Protein AF-A0A7S2YC57-F1 (afdb_monomer_lite)

Secondary structure (DSSP, 8-state):
-------------S---SSSB-GGGPBPPSEEEEETTEEEEEEEEEESSHHHHHHHHHHHHHH-TT-SB--EEEE-SSSSS--EEEE-TTSPTTSSHHHHHHHHHHHHHHH--SSEEEEEEEEEE-SS---GGGS-HHHHHHHHHHHHHHHHHH--------------GGGSS-S-----

Organism: NCBI:txid265537

pLDDT: mean 73.36, std 21.86, range [27.59, 97.06]

Structure (mmCIF, N/CA/C/O backbone):
data_AF-A0A7S2YC57-F1
#
_entry.id   AF-A0A7S2YC57-F1
#
loop_
_atom_site.group_PDB
_atom_site.id
_atom_site.type_symbol
_atom_site.label_atom_id
_atom_site.label_alt_id
_atom_site.label_comp_id
_atom_site.label_asym_id
_atom_site.label_entity_id
_atom_site.label_seq_id
_atom_site.pdbx_PDB_ins_code
_atom_site.Cartn_x
_atom_site.Cartn_y
_atom_site.Cartn_z
_atom_site.occupancy
_atom_site.B_iso_or_equiv
_atom_site.auth_seq_id
_atom_site.auth_comp_id
_atom_site.auth_asym_id
_atom_site.auth_atom_id
_atom_site.pdbx_PDB_model_num
ATOM 1 N N . THR A 1 1 ? 13.624 12.161 -38.358 1.00 35.66 1 THR A N 1
ATOM 2 C CA . THR A 1 1 ? 13.701 10.959 -37.500 1.00 35.66 1 THR A CA 1
ATOM 3 C C . THR A 1 1 ? 12.973 11.263 -36.202 1.00 35.66 1 THR A C 1
ATOM 5 O O . THR A 1 1 ? 13.400 12.107 -35.429 1.00 35.66 1 THR A O 1
ATOM 8 N N . ASN A 1 2 ? 11.775 10.702 -36.045 1.00 27.59 2 ASN A N 1
ATOM 9 C CA . ASN A 1 2 ? 10.800 11.107 -35.031 1.00 27.59 2 ASN A CA 1
ATOM 10 C C . ASN A 1 2 ? 11.158 10.481 -33.667 1.00 27.59 2 ASN A C 1
ATOM 12 O O . ASN A 1 2 ? 10.858 9.311 -33.430 1.00 27.59 2 ASN A O 1
ATOM 16 N N . ARG A 1 3 ? 11.861 11.220 -32.795 1.00 31.00 3 ARG A N 1
ATOM 17 C CA . ARG A 1 3 ? 12.130 10.788 -31.414 1.00 31.00 3 ARG A CA 1
ATOM 18 C C . ARG A 1 3 ? 10.854 10.992 -30.597 1.00 31.00 3 ARG A C 1
ATOM 20 O O . ARG A 1 3 ? 10.543 12.113 -30.209 1.00 31.00 3 ARG A O 1
ATOM 27 N N . LYS A 1 4 ? 10.110 9.908 -30.357 1.00 30.42 4 LYS A N 1
ATOM 28 C CA . LYS A 1 4 ? 9.020 9.882 -29.375 1.00 30.42 4 LYS A CA 1
ATOM 29 C C . LYS A 1 4 ? 9.621 10.207 -28.005 1.00 30.42 4 LYS A C 1
ATOM 31 O O . LYS A 1 4 ? 10.359 9.396 -27.458 1.00 30.42 4 LYS A O 1
ATOM 36 N N . SER A 1 5 ? 9.353 11.400 -27.484 1.00 32.25 5 SER A N 1
ATOM 37 C CA . SER A 1 5 ? 9.665 11.747 -26.102 1.00 32.25 5 SER A CA 1
ATOM 38 C C . SER A 1 5 ? 8.745 10.939 -25.190 1.00 32.25 5 SER A C 1
ATOM 40 O O . SER A 1 5 ? 7.522 11.090 -25.218 1.00 32.25 5 SER A O 1
ATOM 42 N N . SER A 1 6 ? 9.340 10.037 -24.418 1.00 36.88 6 SER A N 1
ATOM 43 C CA . SER A 1 6 ? 8.698 9.252 -23.367 1.00 36.88 6 SER A CA 1
ATOM 44 C C . SER A 1 6 ? 8.319 10.165 -22.201 1.00 36.88 6 SER A C 1
ATOM 46 O O . SER A 1 6 ? 8.941 10.128 -21.150 1.00 36.88 6 SER A O 1
ATOM 48 N N . HIS A 1 7 ? 7.321 11.023 -22.409 1.00 38.06 7 HIS A N 1
ATOM 49 C CA . HIS A 1 7 ? 6.753 11.836 -21.345 1.00 38.06 7 HIS A CA 1
ATOM 50 C C . HIS A 1 7 ? 6.189 10.902 -20.272 1.00 38.06 7 HIS A C 1
ATOM 52 O O . HIS A 1 7 ? 5.282 10.115 -20.558 1.00 38.06 7 HIS A O 1
ATOM 58 N N . CYS A 1 8 ? 6.697 11.018 -19.044 1.00 39.66 8 CYS A N 1
ATOM 59 C CA . CYS A 1 8 ? 6.081 10.463 -17.844 1.00 39.66 8 CYS A CA 1
ATOM 60 C C . CYS A 1 8 ? 4.649 11.015 -17.723 1.00 39.66 8 CYS A C 1
ATOM 62 O O . CYS A 1 8 ? 4.423 12.093 -17.173 1.00 39.66 8 CYS A O 1
ATOM 64 N N . ARG A 1 9 ? 3.669 10.313 -18.298 1.00 38.19 9 ARG A N 1
ATOM 65 C CA . ARG A 1 9 ? 2.255 10.674 -18.202 1.00 38.19 9 ARG A CA 1
ATOM 66 C C . ARG A 1 9 ? 1.764 10.274 -16.821 1.00 38.19 9 ARG A C 1
ATOM 68 O O . ARG A 1 9 ? 1.249 9.177 -16.639 1.00 38.19 9 ARG A O 1
ATOM 75 N N . SER A 1 10 ? 1.881 11.183 -15.862 1.00 40.97 10 SER A N 1
ATOM 76 C CA . SER A 1 10 ? 1.075 11.101 -14.652 1.00 40.97 10 SER A CA 1
ATOM 77 C C . SER A 1 10 ? -0.390 11.305 -15.052 1.00 40.97 10 SER A C 1
ATOM 79 O O . SER A 1 10 ? -0.896 12.417 -15.193 1.00 40.97 10 SER A O 1
ATOM 81 N N . ARG A 1 11 ? -1.084 10.206 -15.355 1.00 39.12 11 ARG A N 1
ATOM 82 C CA . ARG A 1 11 ? -2.534 10.234 -15.537 1.00 39.12 11 ARG A CA 1
ATOM 83 C C . ARG A 1 11 ? -3.176 10.314 -14.162 1.00 39.12 11 ARG A C 1
ATOM 85 O O . ARG A 1 11 ? -3.520 9.303 -13.564 1.00 39.12 11 ARG A O 1
ATOM 92 N N . TYR A 1 12 ? -3.334 11.534 -13.665 1.00 44.25 12 TYR A N 1
ATOM 93 C CA . TYR A 1 12 ? -4.204 11.798 -12.530 1.00 44.25 12 TYR A CA 1
ATOM 94 C C . TYR A 1 12 ? -5.650 11.762 -13.031 1.00 44.25 12 TYR A C 1
ATOM 96 O O . TYR A 1 12 ? -6.116 12.712 -13.656 1.00 44.25 12 TYR A O 1
ATOM 104 N N . SER A 1 13 ? -6.370 10.659 -12.798 1.00 44.16 13 SER A N 1
ATOM 105 C CA . SER A 1 13 ? -7.832 10.724 -12.881 1.00 44.16 13 SER A CA 1
ATOM 106 C C . SER A 1 13 ? -8.335 11.581 -11.715 1.00 44.16 13 SER A C 1
ATOM 108 O O . SER A 1 13 ? -7.935 11.402 -10.559 1.00 44.16 13 SER A O 1
ATOM 110 N N . THR A 1 14 ? -9.183 12.558 -12.016 1.00 50.66 14 THR A N 1
ATOM 111 C CA . THR A 1 14 ? -9.876 13.369 -11.006 1.00 50.66 14 THR A CA 1
ATOM 112 C C . THR A 1 14 ? -11.043 12.609 -10.380 1.00 50.66 14 THR A C 1
ATOM 114 O O . THR A 1 14 ? -11.549 13.014 -9.340 1.00 50.66 14 THR A O 1
ATOM 117 N N . GLU A 1 15 ? -11.443 11.487 -10.980 1.00 58.03 15 GLU A N 1
ATOM 118 C CA . GLU A 1 15 ? -12.571 10.663 -10.563 1.00 58.03 15 GLU A CA 1
ATOM 119 C C . GLU A 1 15 ? -12.049 9.348 -9.985 1.00 58.03 15 GLU A C 1
ATOM 121 O O . GLU A 1 15 ? -11.817 8.377 -10.705 1.00 58.03 15 GLU A O 1
ATOM 126 N N . PHE A 1 16 ? -11.821 9.335 -8.674 1.00 62.22 16 PHE A N 1
ATOM 127 C CA . PHE A 1 16 ? -11.552 8.113 -7.922 1.00 62.22 16 PHE A CA 1
ATOM 128 C C . PHE A 1 16 ? -12.571 7.959 -6.800 1.00 62.22 16 PHE A C 1
ATOM 130 O O . PHE A 1 16 ? -13.074 8.964 -6.284 1.00 62.22 16 PHE A O 1
ATOM 137 N N . PRO A 1 17 ? -12.896 6.716 -6.421 1.00 63.62 17 PRO A N 1
ATOM 138 C CA . PRO A 1 17 ? -13.862 6.477 -5.370 1.00 63.62 17 PRO A CA 1
ATOM 139 C C . PRO A 1 17 ? -13.303 6.931 -4.016 1.00 63.62 17 PRO A C 1
ATOM 141 O O . PRO A 1 17 ? -12.102 6.875 -3.762 1.00 63.62 17 PRO A O 1
ATOM 144 N N . THR A 1 18 ? -14.192 7.354 -3.118 1.00 64.62 18 THR A N 1
ATOM 145 C CA . THR A 1 18 ? -13.834 7.696 -1.730 1.00 64.62 18 THR A CA 1
ATOM 146 C C . THR A 1 18 ? -13.774 6.465 -0.817 1.00 64.62 18 THR A C 1
ATOM 148 O O . THR A 1 18 ? -13.377 6.562 0.340 1.00 64.62 18 THR A O 1
ATOM 151 N N . SER A 1 19 ? -14.150 5.289 -1.332 1.00 71.31 19 SER A N 1
ATOM 152 C CA . SER A 1 19 ? -14.053 4.001 -0.642 1.00 71.31 19 SER A CA 1
ATOM 153 C C . SER A 1 19 ? -13.596 2.911 -1.610 1.00 71.31 19 SER A C 1
ATOM 155 O O . SER A 1 19 ? -13.915 2.965 -2.794 1.00 71.31 19 SER A O 1
ATOM 157 N N . ASN A 1 20 ? -12.927 1.871 -1.109 1.00 76.94 20 ASN A N 1
ATOM 158 C CA . ASN A 1 20 ? -12.444 0.765 -1.951 1.00 76.94 20 ASN A CA 1
ATOM 159 C C . ASN A 1 20 ? -13.564 -0.172 -2.443 1.00 76.94 20 ASN A C 1
ATOM 161 O O . ASN A 1 20 ? -13.268 -1.236 -2.982 1.00 76.94 20 ASN A O 1
ATOM 165 N N . ILE A 1 21 ? -14.841 0.147 -2.210 1.00 72.69 21 ILE A N 1
ATOM 166 C CA . ILE A 1 21 ? -15.966 -0.725 -2.564 1.00 72.69 21 ILE A CA 1
ATOM 167 C C . ILE A 1 21 ? -16.415 -0.400 -3.991 1.00 72.69 21 ILE A C 1
ATOM 169 O O . ILE A 1 21 ? -17.114 0.584 -4.231 1.00 72.69 21 ILE A O 1
ATOM 173 N N . GLY A 1 22 ? -16.015 -1.244 -4.942 1.00 64.38 22 GLY A N 1
ATOM 174 C CA . GLY A 1 22 ? -16.446 -1.175 -6.334 1.00 64.38 22 GLY A CA 1
ATOM 175 C C . GLY A 1 22 ? -17.777 -1.870 -6.610 1.00 64.38 22 GLY A C 1
ATOM 176 O O . GLY A 1 22 ? -18.353 -2.574 -5.774 1.00 64.38 22 GLY A O 1
ATOM 177 N N . LYS A 1 23 ? -18.263 -1.717 -7.847 1.00 58.16 23 LYS A N 1
ATOM 178 C CA . LYS A 1 23 ? -19.426 -2.467 -8.346 1.00 58.16 23 LYS A CA 1
ATOM 179 C C . LYS A 1 23 ? -19.078 -3.963 -8.430 1.00 58.16 23 LYS A C 1
ATOM 181 O O . LYS A 1 23 ? -17.955 -4.329 -8.761 1.00 58.16 23 LYS A O 1
ATOM 186 N N . ALA A 1 24 ? -20.050 -4.832 -8.140 1.00 65.12 24 ALA A N 1
ATOM 187 C CA . ALA A 1 24 ? -19.906 -6.296 -8.195 1.00 65.12 24 ALA A CA 1
ATOM 188 C C . ALA A 1 24 ? -18.848 -6.912 -7.243 1.00 65.12 24 ALA A C 1
ATOM 190 O O . ALA A 1 24 ? -18.340 -7.998 -7.508 1.00 65.12 24 ALA A O 1
ATOM 191 N N . GLY A 1 25 ? -18.526 -6.249 -6.124 1.00 67.75 25 GLY A N 1
ATOM 192 C CA . GLY A 1 25 ? -17.641 -6.801 -5.084 1.00 67.75 25 GLY A CA 1
ATOM 193 C C . GLY A 1 25 ? -16.143 -6.731 -5.402 1.00 67.75 25 GLY A C 1
ATOM 194 O O . GLY A 1 25 ? -15.329 -7.253 -4.638 1.00 67.75 25 GLY A O 1
ATOM 195 N N . LYS A 1 26 ? -15.768 -6.075 -6.505 1.00 78.31 26 LYS A N 1
ATOM 196 C CA . LYS A 1 26 ? -14.373 -5.792 -6.846 1.00 78.31 26 LYS A CA 1
ATOM 197 C C . LYS A 1 26 ? -13.857 -4.610 -6.023 1.00 78.31 26 LYS A C 1
ATOM 199 O O . LYS A 1 26 ? -14.616 -3.679 -5.756 1.00 78.31 26 LYS A O 1
ATOM 204 N N . MET A 1 27 ? -12.595 -4.657 -5.597 1.00 86.75 27 MET A N 1
ATOM 205 C CA . MET A 1 27 ? -11.973 -3.519 -4.924 1.00 86.75 27 MET A CA 1
ATOM 206 C C . MET A 1 27 ? -11.471 -2.530 -5.969 1.00 86.75 27 MET A C 1
ATOM 208 O O . MET A 1 27 ? -10.768 -2.917 -6.900 1.00 86.75 27 MET A O 1
ATOM 212 N N . GLU A 1 28 ? -11.831 -1.262 -5.807 1.00 88.19 28 GLU A N 1
ATOM 213 C CA . GLU A 1 28 ? -11.356 -0.181 -6.673 1.00 88.19 28 GLU A CA 1
ATOM 214 C C . GLU A 1 28 ? -10.258 0.608 -5.953 1.00 88.19 28 GLU A C 1
ATOM 216 O O . GLU A 1 28 ? -10.353 0.806 -4.735 1.00 88.19 28 GLU A O 1
ATOM 221 N N . PRO A 1 29 ? -9.200 1.029 -6.663 1.00 89.56 29 PRO A N 1
ATOM 222 C CA . PRO A 1 29 ? -8.120 1.787 -6.054 1.00 89.56 29 PRO A CA 1
ATOM 223 C C . PRO A 1 29 ? -8.567 3.205 -5.701 1.00 89.56 29 PRO A C 1
ATOM 225 O O . PRO A 1 29 ? -9.331 3.836 -6.430 1.00 89.56 29 PRO A O 1
ATOM 228 N N . LEU A 1 30 ? -8.028 3.742 -4.605 1.00 86.00 30 LEU A N 1
ATOM 229 C CA . LEU A 1 30 ? -8.220 5.149 -4.243 1.00 86.00 30 LEU A CA 1
ATOM 230 C C . LEU A 1 30 ? -7.385 6.064 -5.119 1.00 86.00 30 LEU A C 1
ATOM 232 O O . LEU A 1 30 ? -7.724 7.232 -5.263 1.00 86.00 30 LEU A O 1
ATOM 236 N N . ALA A 1 31 ? -6.276 5.576 -5.666 1.00 86.56 31 ALA A N 1
ATOM 237 C CA . ALA A 1 31 ? -5.412 6.336 -6.552 1.00 86.56 31 ALA A CA 1
ATOM 238 C C . ALA A 1 31 ? -4.670 5.412 -7.518 1.00 86.56 31 ALA A C 1
ATOM 240 O O . ALA A 1 31 ? -4.435 4.239 -7.225 1.00 86.56 31 ALA A O 1
ATOM 241 N N . GLU A 1 32 ? -4.238 5.974 -8.644 1.00 88.62 32 GLU A N 1
ATOM 242 C CA . GLU A 1 32 ? -3.340 5.315 -9.589 1.00 88.62 32 GLU A CA 1
ATOM 243 C C . GLU A 1 32 ? -2.193 6.248 -9.964 1.00 88.62 32 GLU A C 1
ATOM 245 O O . GLU A 1 32 ? -2.357 7.468 -10.017 1.00 88.62 32 GLU A O 1
ATOM 250 N N . LEU A 1 33 ? -1.032 5.658 -10.231 1.00 83.06 33 LEU A N 1
ATOM 251 C CA . LEU A 1 33 ? 0.157 6.352 -10.701 1.00 83.06 33 LEU A CA 1
ATOM 252 C C . LEU A 1 33 ? 0.825 5.509 -11.792 1.00 83.06 33 LEU A C 1
ATOM 254 O O . LEU A 1 33 ? 1.105 4.330 -11.591 1.00 83.06 33 LEU A O 1
ATOM 258 N N . GLU A 1 34 ? 1.094 6.122 -12.941 1.00 83.19 34 GLU A N 1
ATOM 259 C CA . GLU A 1 34 ? 1.859 5.526 -14.040 1.00 83.19 34 GLU A CA 1
ATOM 260 C C . GLU A 1 34 ? 3.186 6.287 -14.175 1.00 83.19 34 GLU A C 1
ATOM 262 O O . GLU A 1 34 ? 3.195 7.510 -14.335 1.00 83.19 34 GLU A O 1
ATOM 267 N N . VAL A 1 35 ? 4.310 5.574 -14.073 1.00 78.50 35 VAL A N 1
ATOM 268 C CA . VAL A 1 35 ? 5.666 6.128 -14.225 1.00 78.50 35 VAL A CA 1
ATOM 269 C C . VAL A 1 35 ? 6.482 5.172 -15.087 1.00 78.50 35 VAL A C 1
ATOM 271 O O . VAL A 1 35 ? 6.790 4.056 -14.666 1.00 78.50 35 VAL A O 1
ATOM 274 N N . GLY A 1 36 ? 6.837 5.615 -16.296 1.00 78.06 36 GLY A N 1
ATOM 275 C CA . GLY A 1 36 ? 7.452 4.741 -17.299 1.00 78.06 36 GLY A CA 1
ATOM 276 C C . GLY A 1 36 ? 6.550 3.541 -17.598 1.00 78.06 36 GLY A C 1
ATOM 277 O O . GLY A 1 36 ? 5.355 3.719 -17.821 1.00 78.06 36 GLY A O 1
ATOM 278 N N . ASP A 1 37 ? 7.117 2.337 -17.518 1.00 77.12 37 ASP A N 1
ATOM 279 C CA . ASP A 1 37 ? 6.415 1.062 -17.746 1.00 77.12 37 ASP A CA 1
ATOM 280 C C . ASP A 1 37 ? 5.908 0.409 -16.446 1.00 77.12 37 ASP A C 1
ATOM 282 O O . ASP A 1 37 ? 5.628 -0.792 -16.392 1.00 77.12 37 ASP A O 1
ATOM 286 N N . SER A 1 38 ? 5.842 1.178 -15.353 1.00 82.12 38 SER A N 1
ATOM 287 C CA . SER A 1 38 ? 5.264 0.730 -14.087 1.00 82.12 38 SER A CA 1
ATOM 288 C C . SER A 1 38 ? 3.960 1.440 -13.785 1.00 82.12 38 SER A C 1
ATOM 290 O O . SER A 1 38 ? 3.846 2.664 -13.887 1.00 82.12 38 SER A O 1
ATOM 292 N N . LYS A 1 39 ? 2.990 0.642 -13.343 1.00 88.62 39 LYS A N 1
ATOM 293 C CA . LYS A 1 39 ? 1.694 1.115 -12.872 1.00 88.62 39 LYS A CA 1
ATOM 294 C C . LYS A 1 39 ? 1.510 0.734 -11.411 1.00 88.62 39 LYS A C 1
ATOM 296 O O . LYS A 1 39 ? 1.695 -0.422 -11.045 1.00 88.62 39 LYS A O 1
ATOM 301 N N . PHE A 1 40 ? 1.117 1.703 -10.597 1.00 91.00 40 PHE A N 1
ATOM 302 C CA . PHE A 1 40 ? 0.878 1.559 -9.167 1.00 91.00 40 PHE A CA 1
ATOM 303 C C . PHE A 1 40 ? -0.590 1.864 -8.884 1.00 91.00 40 PHE A C 1
ATOM 305 O O . PHE A 1 40 ? -1.086 2.924 -9.262 1.00 91.00 40 PHE A O 1
ATOM 312 N N . LEU A 1 41 ? -1.278 0.946 -8.213 1.00 92.88 41 LEU A N 1
ATOM 313 C CA . LEU A 1 41 ? -2.632 1.138 -7.704 1.00 92.88 41 LEU A CA 1
ATOM 314 C C . LEU A 1 41 ? -2.564 1.233 -6.180 1.00 92.88 41 LEU A C 1
ATOM 316 O O . LEU A 1 41 ? -2.024 0.331 -5.540 1.00 92.88 41 LEU A O 1
ATOM 320 N N . GLY A 1 42 ? -3.094 2.303 -5.599 1.00 93.06 42 GLY A N 1
ATOM 321 C CA . GLY A 1 42 ? -3.060 2.532 -4.160 1.00 93.06 42 GLY A CA 1
ATOM 322 C C . GLY A 1 42 ? -4.396 2.252 -3.481 1.00 93.06 42 GLY A C 1
ATOM 323 O O . GLY A 1 42 ? -5.441 2.738 -3.914 1.00 93.06 42 GLY A O 1
ATOM 324 N N . PHE A 1 43 ? -4.350 1.492 -2.389 1.00 94.19 43 PHE A N 1
ATOM 325 C CA . PHE A 1 43 ? -5.504 1.139 -1.569 1.00 94.19 43 PHE A CA 1
ATOM 326 C C . PHE A 1 43 ? -5.218 1.461 -0.102 1.00 94.19 43 PHE A C 1
ATOM 328 O O . PHE A 1 43 ? -4.119 1.209 0.397 1.00 94.19 43 PHE A O 1
ATOM 335 N N . CYS A 1 44 ? -6.216 1.979 0.615 1.00 93.44 44 CYS A N 1
ATOM 336 C CA . CYS A 1 44 ? -6.128 2.210 2.059 1.00 93.44 44 CYS A CA 1
ATOM 337 C C . CYS A 1 44 ? -7.348 1.645 2.783 1.00 93.44 44 CYS A C 1
ATOM 339 O O . CYS A 1 44 ? -8.475 1.827 2.328 1.00 93.44 44 CYS A O 1
ATOM 341 N N . PHE A 1 45 ? -7.128 0.977 3.911 1.00 92.06 45 PHE A N 1
ATOM 342 C CA . PHE A 1 45 ? -8.163 0.300 4.686 1.00 92.06 45 PHE A CA 1
ATOM 343 C C . PHE A 1 45 ? -8.087 0.708 6.154 1.00 92.06 45 PHE A C 1
ATOM 345 O O . PHE A 1 45 ? -6.996 0.780 6.723 1.00 92.06 45 PHE A O 1
ATOM 352 N N . ALA A 1 46 ? -9.247 0.917 6.778 1.00 91.56 46 ALA A N 1
ATOM 353 C CA . ALA A 1 46 ? -9.348 0.930 8.232 1.00 91.56 46 ALA A CA 1
ATOM 354 C C . ALA A 1 46 ? -9.221 -0.511 8.731 1.00 91.56 46 ALA A C 1
ATOM 356 O O . ALA A 1 46 ? -9.918 -1.389 8.226 1.00 91.56 46 ALA A O 1
ATOM 357 N N . ILE A 1 47 ? -8.355 -0.740 9.713 1.00 90.81 47 ILE A N 1
ATOM 358 C CA . ILE A 1 47 ? -8.115 -2.063 10.291 1.00 90.81 47 ILE A CA 1
ATOM 359 C C . ILE A 1 47 ? -8.147 -2.014 11.819 1.00 90.81 47 ILE A C 1
ATOM 361 O O . ILE A 1 47 ? -7.768 -1.018 12.444 1.00 90.81 47 ILE A O 1
ATOM 365 N N . GLN A 1 48 ? -8.566 -3.114 12.433 1.00 88.50 48 GLN A N 1
ATOM 366 C CA . GLN A 1 48 ? -8.556 -3.294 13.888 1.00 88.50 48 GLN A CA 1
ATOM 367 C C . GLN A 1 48 ? -7.409 -4.193 14.354 1.00 88.50 48 GLN A C 1
ATOM 369 O O . GLN A 1 48 ? -6.983 -4.114 15.505 1.00 88.50 48 GLN A O 1
ATOM 374 N N . ASN A 1 49 ? -6.901 -5.048 13.470 1.00 88.75 49 ASN A N 1
ATOM 375 C CA . ASN A 1 49 ? -5.868 -6.032 13.768 1.00 88.75 49 ASN A CA 1
ATOM 376 C C . ASN A 1 49 ? -5.040 -6.355 12.511 1.00 88.75 49 ASN A C 1
ATOM 378 O O . ASN A 1 49 ? -5.398 -5.992 11.392 1.00 88.75 49 ASN A O 1
ATOM 382 N N . LEU A 1 50 ? -3.922 -7.057 12.702 1.00 89.44 50 LEU A N 1
ATOM 383 C CA . LEU A 1 50 ? -3.025 -7.451 11.610 1.00 89.44 50 LEU A CA 1
ATOM 384 C C . LEU A 1 50 ? -3.681 -8.419 10.611 1.00 89.44 50 LEU A C 1
ATOM 386 O O . LEU A 1 50 ? -3.402 -8.359 9.416 1.00 89.44 50 LEU A O 1
ATOM 390 N N . LYS A 1 51 ? -4.572 -9.296 11.088 1.00 91.56 51 LYS A N 1
ATOM 391 C CA . LYS A 1 51 ? -5.234 -10.308 10.256 1.00 91.56 51 LYS A CA 1
ATOM 392 C C . LYS A 1 51 ? -6.059 -9.659 9.143 1.00 91.56 51 LYS A C 1
ATOM 394 O O . LYS A 1 51 ? -5.989 -10.114 8.006 1.00 91.56 51 LYS A O 1
ATOM 399 N N . GLU A 1 52 ? -6.750 -8.560 9.434 1.00 92.31 52 GLU A N 1
ATOM 400 C CA . GLU A 1 52 ? -7.483 -7.782 8.427 1.00 92.31 52 GLU A CA 1
ATOM 401 C C . GLU A 1 52 ? -6.562 -7.238 7.324 1.00 92.31 52 GLU A C 1
ATOM 403 O O . GLU A 1 52 ? -6.891 -7.349 6.144 1.00 92.31 52 GLU A O 1
ATOM 408 N N . ALA A 1 53 ? -5.377 -6.719 7.669 1.00 92.94 53 ALA A N 1
ATOM 409 C CA . ALA A 1 53 ? -4.415 -6.237 6.673 1.00 92.94 53 ALA A CA 1
ATOM 410 C C . ALA A 1 53 ? -3.970 -7.362 5.720 1.00 92.94 53 ALA A C 1
ATOM 412 O O . ALA A 1 53 ? -3.954 -7.178 4.500 1.00 92.94 53 ALA A O 1
ATOM 413 N N . SER A 1 54 ? -3.674 -8.547 6.264 1.00 93.00 54 SER A N 1
ATOM 414 C CA . SER A 1 54 ? -3.323 -9.730 5.471 1.00 93.00 54 SER A CA 1
ATOM 415 C C . SER A 1 54 ? -4.484 -10.215 4.596 1.00 93.00 54 SER A C 1
ATOM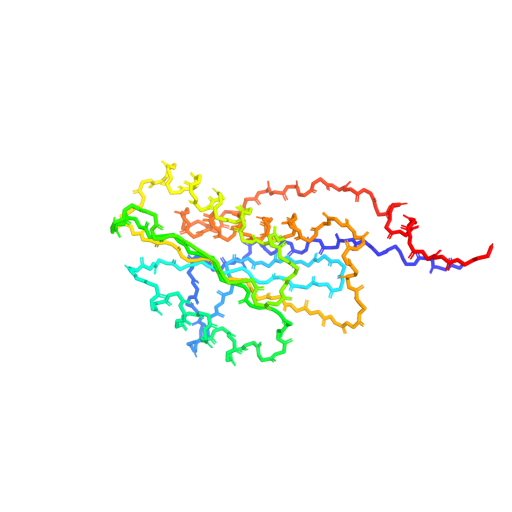 417 O O . SER A 1 54 ? -4.270 -10.575 3.441 1.00 93.00 54 SER A O 1
ATOM 419 N N . GLU A 1 55 ? -5.720 -10.185 5.100 1.00 94.88 55 GLU A N 1
ATOM 420 C CA . GLU A 1 55 ? -6.913 -10.540 4.322 1.00 94.88 55 GLU A CA 1
ATOM 421 C C . GLU A 1 55 ? -7.159 -9.571 3.160 1.00 94.88 55 GLU A C 1
ATOM 423 O O . GLU A 1 55 ? -7.501 -10.003 2.057 1.00 94.88 55 GLU A O 1
ATOM 428 N N . HIS A 1 56 ? -6.976 -8.266 3.379 1.00 94.75 56 HIS A N 1
ATOM 429 C CA . HIS A 1 56 ? -7.075 -7.263 2.320 1.00 94.75 56 HIS A CA 1
ATOM 430 C C . HIS A 1 56 ? -6.005 -7.469 1.246 1.00 94.75 56 HIS A C 1
ATOM 432 O O . HIS A 1 56 ? -6.339 -7.485 0.059 1.00 94.75 56 HIS A O 1
ATOM 438 N N . ARG A 1 57 ? -4.747 -7.708 1.645 1.00 95.94 57 ARG A N 1
ATOM 439 C CA . ARG A 1 57 ? -3.668 -8.044 0.705 1.00 95.94 57 ARG A CA 1
ATOM 440 C C . ARG A 1 57 ? -3.997 -9.298 -0.105 1.00 95.94 57 ARG A C 1
ATOM 442 O O . ARG A 1 57 ? -3.907 -9.254 -1.327 1.00 95.94 57 ARG A O 1
ATOM 449 N N . ALA A 1 58 ? -4.444 -10.377 0.538 1.00 95.81 58 ALA A N 1
ATOM 450 C CA . ALA A 1 58 ? -4.780 -11.627 -0.145 1.00 95.81 58 ALA A CA 1
ATOM 451 C C . ALA A 1 58 ? -5.923 -11.455 -1.164 1.00 95.81 58 ALA A C 1
ATOM 453 O O . ALA A 1 58 ? -5.861 -11.981 -2.278 1.00 95.81 58 ALA A O 1
ATOM 454 N N . LYS A 1 59 ? -6.954 -10.669 -0.821 1.00 94.94 59 LYS A N 1
ATOM 455 C CA . LYS A 1 59 ? -8.039 -10.323 -1.756 1.00 94.94 59 LYS A CA 1
ATOM 456 C C . LYS A 1 59 ? -7.506 -9.568 -2.974 1.00 94.94 59 LYS A C 1
ATOM 458 O O . LYS A 1 59 ? -7.874 -9.905 -4.096 1.00 94.94 59 LYS A O 1
ATOM 463 N N . LEU A 1 60 ? -6.626 -8.589 -2.767 1.00 95.06 60 LEU A N 1
ATOM 464 C CA . LEU A 1 60 ? -6.015 -7.835 -3.863 1.00 95.06 60 LEU A CA 1
ATOM 465 C C . LEU A 1 60 ? -5.102 -8.716 -4.724 1.00 95.06 60 LEU A C 1
ATOM 467 O O . LEU A 1 60 ? -5.204 -8.662 -5.944 1.00 95.06 60 LEU A O 1
ATOM 471 N N . GLN A 1 61 ? -4.297 -9.598 -4.134 1.00 94.69 61 GLN A N 1
ATOM 472 C CA . GLN A 1 61 ? -3.494 -10.570 -4.888 1.00 94.69 61 GLN A CA 1
ATOM 473 C C . GLN A 1 61 ? -4.371 -11.471 -5.774 1.00 94.69 61 GLN A C 1
ATOM 475 O O . GLN A 1 61 ? -4.049 -11.699 -6.938 1.00 94.69 61 GLN A O 1
ATOM 480 N N . SER A 1 62 ? -5.525 -11.919 -5.266 1.00 94.81 62 SER A N 1
ATOM 481 C CA . SER A 1 62 ? -6.487 -12.702 -6.052 1.00 94.81 62 SER A CA 1
ATOM 482 C C . SER A 1 62 ? -7.131 -11.898 -7.190 1.00 94.81 62 SER A C 1
ATOM 484 O O . SER A 1 62 ? -7.350 -12.445 -8.270 1.00 94.81 62 SER A O 1
ATOM 486 N N . GLN A 1 63 ? -7.420 -10.610 -6.978 1.00 93.75 63 GLN A N 1
ATOM 487 C CA . GLN A 1 63 ? -7.996 -9.727 -8.003 1.00 93.75 63 GLN A CA 1
ATOM 488 C C . GLN A 1 63 ? -6.966 -9.259 -9.042 1.00 93.75 63 GLN A C 1
ATOM 490 O O . GLN A 1 63 ? -7.330 -8.952 -10.179 1.00 93.75 63 GLN A O 1
ATOM 495 N N . HIS A 1 64 ? -5.687 -9.231 -8.668 1.00 92.94 64 HIS A N 1
ATOM 496 C CA . HIS A 1 64 ? -4.582 -8.734 -9.478 1.00 92.94 64 HIS A CA 1
ATOM 497 C C . HIS A 1 64 ? -3.490 -9.810 -9.665 1.00 92.94 64 HIS A C 1
ATOM 499 O O . HIS A 1 64 ? -2.334 -9.572 -9.324 1.00 92.94 64 HIS A O 1
ATOM 505 N N . PRO A 1 65 ? -3.792 -10.973 -10.282 1.00 92.69 65 PRO A N 1
ATOM 506 C CA . PRO A 1 65 ? -2.841 -12.089 -10.401 1.00 92.69 65 PRO A CA 1
ATOM 507 C C . PRO A 1 65 ? -1.630 -11.792 -11.302 1.00 92.69 65 PRO A C 1
ATOM 509 O O . PRO A 1 65 ? -0.668 -12.548 -11.316 1.00 92.69 65 PRO A O 1
ATOM 512 N N . LYS A 1 66 ? -1.690 -10.709 -12.088 1.00 91.00 66 LYS A N 1
ATOM 513 C CA . LYS A 1 66 ? -0.592 -10.229 -12.942 1.00 91.00 66 LYS A CA 1
ATOM 514 C C . LYS A 1 66 ? 0.278 -9.162 -12.262 1.00 91.00 66 LYS A C 1
ATOM 516 O O . LYS A 1 66 ? 1.129 -8.577 -12.925 1.00 91.00 66 LYS A O 1
ATOM 521 N N . ALA A 1 67 ? 0.007 -8.829 -11.000 1.00 91.69 67 ALA A N 1
ATOM 522 C CA . ALA A 1 67 ? 0.828 -7.887 -10.253 1.00 91.69 67 ALA A CA 1
ATOM 523 C C . ALA A 1 67 ? 2.225 -8.474 -10.023 1.00 91.69 67 ALA A C 1
ATOM 525 O O . ALA A 1 67 ? 2.363 -9.669 -9.777 1.00 91.69 67 ALA A O 1
ATOM 526 N N . ALA A 1 68 ? 3.244 -7.625 -10.106 1.00 91.19 68 ALA A N 1
ATOM 527 C CA . ALA A 1 68 ? 4.618 -8.000 -9.796 1.00 91.19 68 ALA A CA 1
ATOM 528 C C . ALA A 1 68 ? 4.845 -8.035 -8.283 1.00 91.19 68 ALA A C 1
ATOM 530 O O . ALA A 1 68 ? 5.412 -8.993 -7.772 1.00 91.19 68 ALA A O 1
ATOM 531 N N . HIS A 1 69 ? 4.358 -7.003 -7.588 1.00 92.69 69 HIS A N 1
ATOM 532 C CA . HIS A 1 69 ? 4.489 -6.853 -6.144 1.00 92.69 69 HIS A CA 1
ATOM 533 C C . HIS A 1 69 ? 3.210 -6.244 -5.564 1.00 92.69 69 HIS A C 1
ATOM 535 O O . HIS A 1 69 ? 2.590 -5.359 -6.165 1.00 92.69 69 HIS A O 1
ATOM 541 N N . VAL A 1 70 ? 2.822 -6.711 -4.384 1.00 96.19 70 VAL A N 1
ATOM 542 C CA . VAL A 1 70 ? 1.681 -6.245 -3.596 1.00 96.19 70 VAL A CA 1
ATOM 543 C C . VAL A 1 70 ? 2.125 -5.966 -2.152 1.00 96.19 70 VAL A C 1
ATOM 545 O O . VAL A 1 70 ? 1.695 -6.671 -1.228 1.00 96.19 70 VAL A O 1
ATOM 548 N N . PRO A 1 71 ? 3.016 -4.978 -1.928 1.00 96.38 71 PRO A N 1
ATOM 549 C CA . PRO A 1 71 ? 3.449 -4.617 -0.588 1.00 96.38 71 PRO A CA 1
ATOM 550 C C . PRO A 1 71 ? 2.283 -4.121 0.271 1.00 96.38 71 PRO A C 1
ATOM 552 O O . PRO A 1 71 ? 1.377 -3.423 -0.201 1.00 96.38 71 PRO A O 1
ATOM 555 N N . VAL A 1 72 ? 2.336 -4.462 1.557 1.00 97.06 72 VAL A N 1
ATOM 556 C CA . VAL A 1 72 ? 1.380 -4.022 2.579 1.00 97.06 72 VAL A CA 1
ATOM 557 C C . VAL A 1 72 ? 2.115 -3.381 3.743 1.00 97.06 72 VAL A C 1
ATOM 559 O O . VAL A 1 72 ? 3.105 -3.906 4.239 1.00 97.06 72 VAL A O 1
ATOM 562 N N . ILE A 1 73 ? 1.614 -2.235 4.189 1.00 96.75 73 ILE A N 1
ATOM 563 C CA . ILE A 1 73 ? 2.160 -1.453 5.293 1.00 96.75 73 ILE A CA 1
ATOM 564 C C . ILE A 1 73 ? 1.005 -1.138 6.225 1.00 96.75 73 ILE A C 1
ATOM 566 O O . ILE A 1 73 ? -0.053 -0.709 5.771 1.00 96.75 73 ILE A O 1
ATOM 570 N N . TRP A 1 74 ? 1.180 -1.341 7.523 1.00 94.56 74 TRP A N 1
ATOM 571 C CA . TRP A 1 74 ? 0.103 -1.144 8.483 1.00 94.56 74 TRP A CA 1
ATOM 572 C C . TRP A 1 74 ? 0.578 -0.464 9.758 1.00 94.56 74 TRP A C 1
ATOM 574 O O . TRP A 1 74 ? 1.738 -0.559 10.165 1.00 94.56 74 TRP A O 1
ATOM 584 N N . ARG A 1 75 ? -0.368 0.194 10.425 1.00 92.25 75 ARG A N 1
ATOM 585 C CA . ARG A 1 75 ? -0.196 0.770 11.754 1.00 92.25 75 ARG A CA 1
ATOM 586 C C . ARG A 1 75 ? -1.502 0.690 12.531 1.00 92.25 75 ARG A C 1
ATOM 588 O O . ARG A 1 75 ? -2.517 1.231 12.098 1.00 92.25 75 ARG A O 1
ATOM 595 N N . LEU A 1 76 ? -1.476 0.041 13.692 1.00 89.38 76 LEU A N 1
ATOM 596 C CA . LEU A 1 76 ? -2.617 -0.021 14.608 1.00 89.38 76 LEU A CA 1
ATOM 597 C C . LEU A 1 76 ? -2.583 1.131 15.624 1.00 89.38 76 LEU A C 1
ATOM 599 O O . LEU A 1 76 ? -1.511 1.558 16.051 1.00 89.38 76 LEU A O 1
ATOM 603 N N . SER A 1 77 ? -3.763 1.609 16.029 1.00 77.50 77 SER A N 1
ATOM 604 C CA . SER A 1 77 ? -3.910 2.743 16.963 1.00 77.50 77 SER A CA 1
ATOM 605 C C . SER A 1 77 ? -4.004 2.341 18.440 1.00 77.50 77 SER A C 1
ATOM 607 O O . SER A 1 77 ? -3.853 3.193 19.309 1.00 77.50 77 SER A O 1
ATOM 609 N N . LYS A 1 78 ? -4.263 1.061 18.749 1.00 66.81 78 LYS A N 1
ATOM 610 C CA . LYS A 1 78 ? -4.340 0.515 20.118 1.00 66.81 78 LYS A CA 1
ATOM 611 C C . LYS A 1 78 ? -3.645 -0.851 20.181 1.00 66.81 78 LYS A C 1
ATOM 613 O O . LYS A 1 78 ? -3.747 -1.624 19.234 1.00 66.81 78 LYS A O 1
ATOM 618 N N . GLY A 1 79 ? -2.972 -1.140 21.294 1.00 61.41 79 GLY A N 1
ATOM 619 C CA . GLY A 1 79 ? -2.176 -2.356 21.523 1.00 61.41 79 GLY A CA 1
ATOM 620 C C . GLY A 1 79 ? -0.891 -2.029 22.292 1.00 61.41 79 GLY A C 1
ATOM 621 O O . GLY A 1 79 ? -0.620 -0.840 22.481 1.00 61.41 79 GLY A O 1
ATOM 622 N N . PRO A 1 80 ? -0.107 -3.027 22.755 1.00 54.28 80 PRO A N 1
ATOM 623 C CA . PRO A 1 80 ? 1.226 -2.757 23.287 1.00 54.28 80 PRO A CA 1
ATOM 624 C C . PRO A 1 80 ? 1.987 -1.935 22.244 1.00 54.28 80 PRO A C 1
ATOM 626 O O . PRO A 1 80 ? 1.911 -2.232 21.046 1.00 54.28 80 PRO A O 1
ATOM 629 N N . GLU A 1 81 ? 2.580 -0.837 22.708 1.00 44.56 81 GLU A N 1
ATOM 630 C CA . GLU A 1 81 ? 3.117 0.246 21.887 1.00 44.56 81 GLU A CA 1
ATOM 631 C C . GLU A 1 81 ? 3.826 -0.303 20.642 1.00 44.56 81 GLU A C 1
ATOM 633 O O . GLU A 1 81 ? 4.752 -1.094 20.788 1.00 44.56 81 GLU A O 1
ATOM 638 N N . SER A 1 82 ? 3.450 0.131 19.428 1.00 54.28 82 SER A N 1
ATOM 639 C CA . SER A 1 82 ? 4.151 -0.196 18.159 1.00 54.28 82 SER A CA 1
ATOM 640 C C . SER A 1 82 ? 3.678 -1.417 17.350 1.00 54.28 82 SER A C 1
ATOM 642 O O . SER A 1 82 ? 4.490 -2.054 16.688 1.00 54.28 82 SER A O 1
ATOM 644 N N . SER A 1 83 ? 2.381 -1.730 17.281 1.00 79.75 83 SER A N 1
ATOM 645 C CA . SER A 1 83 ? 1.890 -2.716 16.291 1.00 79.75 83 SER A CA 1
ATOM 646 C C . SER A 1 83 ? 1.819 -2.114 14.876 1.00 79.75 83 SER A C 1
ATOM 648 O O . SER A 1 83 ? 0.747 -1.933 14.294 1.00 79.75 83 SER A O 1
ATOM 650 N N . HIS A 1 84 ? 2.977 -1.741 14.346 1.00 89.56 84 HIS A N 1
ATOM 651 C CA . HIS A 1 84 ? 3.175 -1.327 12.968 1.00 89.56 84 HIS A CA 1
ATOM 652 C C . HIS A 1 84 ? 4.172 -2.258 12.287 1.00 89.56 84 HIS A C 1
ATOM 654 O O . HIS A 1 84 ? 4.963 -2.928 12.944 1.00 89.56 84 HIS A O 1
ATOM 660 N N . GLY A 1 85 ? 4.128 -2.304 10.967 1.00 92.62 85 GLY A N 1
ATOM 661 C CA . GLY A 1 85 ? 5.024 -3.144 10.195 1.00 92.62 85 GLY A CA 1
ATOM 662 C C . GLY A 1 85 ? 4.718 -3.055 8.716 1.00 92.62 85 GLY A C 1
ATOM 663 O O . GLY A 1 85 ? 3.807 -2.339 8.289 1.00 92.62 85 GLY A O 1
ATOM 664 N N . PHE A 1 86 ? 5.517 -3.767 7.941 1.00 95.19 86 PHE A N 1
ATOM 665 C CA . PHE A 1 86 ? 5.348 -3.862 6.508 1.00 95.19 86 PHE A CA 1
ATOM 666 C C . PHE A 1 86 ? 5.850 -5.208 5.994 1.00 95.19 86 PHE A C 1
ATOM 668 O O . PHE A 1 86 ? 6.718 -5.838 6.596 1.00 95.19 86 PHE A O 1
ATOM 675 N N . ASP A 1 87 ? 5.298 -5.619 4.864 1.00 95.44 87 ASP A N 1
ATOM 676 C CA . ASP A 1 87 ? 5.796 -6.690 4.013 1.00 95.44 87 ASP A CA 1
ATOM 677 C C . ASP A 1 87 ? 5.936 -6.096 2.610 1.00 95.44 87 ASP A C 1
ATOM 679 O O . ASP A 1 87 ? 4.957 -5.615 2.036 1.00 95.44 87 ASP A O 1
ATOM 683 N N . GLU A 1 88 ? 7.166 -6.063 2.100 1.00 92.31 88 GLU A N 1
ATOM 684 C CA . GLU A 1 88 ? 7.506 -5.420 0.828 1.00 92.31 88 GLU A CA 1
ATOM 685 C C . GLU A 1 88 ? 7.303 -6.347 -0.387 1.00 92.31 88 GLU A C 1
ATOM 687 O O . GLU A 1 88 ? 7.546 -5.932 -1.514 1.00 92.31 88 GLU A O 1
ATOM 692 N N . ASP A 1 89 ? 6.834 -7.584 -0.182 1.00 91.94 89 ASP A N 1
ATOM 693 C CA . ASP A 1 89 ? 6.484 -8.542 -1.243 1.00 91.94 89 ASP A CA 1
ATOM 694 C C . ASP A 1 89 ? 7.585 -8.765 -2.295 1.00 91.94 89 ASP A C 1
ATOM 696 O O . ASP A 1 89 ? 7.317 -8.856 -3.489 1.00 91.94 89 ASP A O 1
ATOM 700 N N . GLY A 1 90 ? 8.846 -8.839 -1.865 1.00 86.56 90 GLY A N 1
ATOM 701 C CA . GLY A 1 90 ? 9.986 -9.072 -2.757 1.00 86.56 90 GLY A CA 1
ATOM 702 C C . GLY A 1 90 ? 10.538 -7.825 -3.455 1.00 86.56 90 GLY A C 1
ATOM 703 O O . GLY A 1 90 ? 11.444 -7.961 -4.276 1.00 86.56 90 GLY A O 1
ATOM 704 N N . GLU A 1 91 ? 10.047 -6.625 -3.126 1.00 86.25 91 GLU A N 1
ATOM 705 C CA . GLU A 1 91 ? 10.736 -5.374 -3.467 1.00 86.25 91 GLU A CA 1
ATOM 706 C C . GLU A 1 91 ? 12.102 -5.278 -2.754 1.00 86.25 91 GLU A C 1
ATOM 708 O O . GLU A 1 91 ? 12.321 -5.941 -1.732 1.00 86.25 91 GLU A O 1
ATOM 713 N N . PRO A 1 92 ? 13.045 -4.451 -3.254 1.00 86.62 92 PRO A N 1
ATOM 714 C CA . PRO A 1 92 ? 14.314 -4.223 -2.575 1.00 86.62 92 PRO A CA 1
ATOM 715 C C . PRO A 1 92 ? 14.099 -3.781 -1.119 1.00 86.62 92 PRO A C 1
ATOM 717 O O . PRO A 1 92 ? 13.221 -2.950 -0.860 1.00 86.62 92 PRO A O 1
ATOM 720 N N . PRO A 1 93 ? 14.910 -4.277 -0.172 1.00 84.12 93 PRO A N 1
ATOM 721 C CA . PRO A 1 93 ? 14.677 -4.049 1.246 1.00 84.12 93 PRO A CA 1
ATOM 722 C C . PRO A 1 93 ? 14.710 -2.559 1.595 1.00 84.12 93 PRO A C 1
ATOM 724 O O . PRO A 1 93 ? 15.624 -1.836 1.192 1.00 84.12 93 PRO A O 1
ATOM 727 N N . ASN A 1 94 ? 13.742 -2.125 2.402 1.00 86.06 94 ASN A N 1
ATOM 728 C CA . ASN A 1 94 ? 13.549 -0.751 2.872 1.00 86.06 94 ASN A CA 1
ATOM 729 C C . ASN A 1 94 ? 13.259 0.276 1.764 1.00 86.06 94 ASN A C 1
ATOM 731 O O . ASN A 1 94 ? 13.422 1.478 1.987 1.00 86.06 94 ASN A O 1
ATOM 735 N N . SER A 1 95 ? 12.833 -0.165 0.579 1.00 85.06 95 SER A N 1
ATOM 736 C CA . SER A 1 95 ? 12.497 0.737 -0.530 1.00 85.06 95 SER A CA 1
ATOM 737 C C . SER A 1 95 ? 11.057 1.253 -0.490 1.00 85.06 95 SER A C 1
ATOM 739 O O . SER A 1 95 ? 10.767 2.276 -1.106 1.00 85.06 95 SER A O 1
ATOM 741 N N . VAL A 1 96 ? 10.165 0.585 0.246 1.00 89.19 96 VAL A N 1
ATOM 742 C CA . VAL A 1 96 ? 8.727 0.883 0.288 1.00 89.19 96 VAL A CA 1
ATOM 743 C C . VAL A 1 96 ? 8.255 1.129 1.720 1.00 89.19 96 VAL A C 1
ATOM 745 O O . VAL A 1 96 ? 7.637 2.155 2.021 1.00 89.19 96 VAL A O 1
ATOM 748 N N . GLY A 1 97 ? 8.559 0.191 2.616 1.00 91.00 97 GLY A N 1
ATOM 749 C CA . GLY A 1 97 ? 8.000 0.102 3.961 1.00 91.00 97 GLY A CA 1
ATOM 750 C C . GLY A 1 97 ? 8.230 1.342 4.832 1.00 91.00 97 GLY A C 1
ATOM 751 O O . GLY A 1 97 ? 7.252 1.946 5.287 1.00 91.00 97 GLY A O 1
ATOM 752 N N . PRO A 1 98 ? 9.491 1.765 5.058 1.00 92.62 98 PRO A N 1
ATOM 753 C CA . PRO A 1 98 ? 9.803 2.869 5.969 1.00 92.62 98 PRO A CA 1
ATOM 754 C C . PRO A 1 98 ? 9.166 4.205 5.568 1.00 92.62 98 PRO A C 1
ATOM 756 O O . PRO A 1 98 ? 8.637 4.920 6.423 1.00 92.62 98 PRO A O 1
ATOM 759 N N . GLY A 1 99 ? 9.181 4.528 4.270 1.00 92.69 99 GLY A N 1
ATOM 760 C CA . GLY A 1 99 ? 8.615 5.769 3.740 1.00 92.69 99 GLY A CA 1
ATOM 761 C C . GLY A 1 99 ? 7.106 5.840 3.961 1.00 92.69 99 GLY A C 1
ATOM 762 O O . GLY A 1 99 ? 6.604 6.784 4.570 1.00 92.69 99 GLY A O 1
ATOM 763 N N . ILE A 1 100 ? 6.374 4.798 3.557 1.00 94.50 100 ILE A N 1
ATOM 764 C CA . ILE A 1 100 ? 4.911 4.756 3.698 1.00 94.50 100 ILE A CA 1
ATOM 765 C C . ILE A 1 100 ? 4.485 4.722 5.166 1.00 94.50 100 ILE A C 1
ATOM 767 O O . ILE A 1 100 ? 3.525 5.395 5.542 1.00 94.50 100 ILE A O 1
ATOM 771 N N . LEU A 1 101 ? 5.205 3.994 6.019 1.00 94.12 101 LEU A N 1
ATOM 772 C CA . LEU A 1 101 ? 4.890 3.931 7.443 1.00 94.12 101 LEU A CA 1
ATOM 773 C C . LEU A 1 101 ? 4.952 5.317 8.106 1.00 94.12 101 LEU A C 1
ATOM 775 O O . LEU A 1 101 ? 4.070 5.669 8.897 1.00 94.12 101 LEU A O 1
ATOM 779 N N . ARG A 1 102 ? 5.957 6.125 7.747 1.00 92.75 102 ARG A N 1
ATOM 780 C CA . ARG A 1 102 ? 6.064 7.518 8.195 1.00 92.75 102 ARG A CA 1
ATOM 781 C C . ARG A 1 102 ? 4.855 8.345 7.750 1.00 92.75 102 ARG A C 1
ATOM 783 O O . ARG A 1 102 ? 4.309 9.088 8.561 1.00 92.75 102 ARG A O 1
ATOM 790 N N . LEU A 1 103 ? 4.399 8.184 6.507 1.00 92.31 103 LEU A N 1
ATOM 791 C CA . LEU A 1 103 ? 3.217 8.889 5.991 1.00 92.31 103 LEU A CA 1
ATOM 792 C C . LEU A 1 103 ? 1.945 8.537 6.764 1.00 92.31 103 LEU A C 1
ATOM 794 O O . LEU A 1 103 ? 1.170 9.429 7.104 1.00 92.31 103 LEU A O 1
ATOM 798 N N . ILE A 1 104 ? 1.740 7.251 7.067 1.00 91.50 104 ILE A N 1
ATOM 799 C CA . ILE A 1 104 ? 0.594 6.804 7.871 1.00 91.50 104 ILE A CA 1
ATOM 800 C C . ILE A 1 104 ? 0.642 7.470 9.249 1.00 91.50 104 ILE A C 1
ATOM 802 O O . ILE A 1 104 ? -0.369 7.997 9.711 1.00 91.50 104 ILE A O 1
ATOM 806 N N . GLN A 1 105 ? 1.814 7.492 9.890 1.00 89.69 105 GLN A N 1
ATOM 807 C CA . GLN A 1 105 ? 1.988 8.132 11.193 1.00 89.69 105 GLN A CA 1
ATOM 808 C C . GLN A 1 105 ? 1.679 9.636 11.150 1.00 89.69 105 GLN A C 1
ATOM 810 O O . GLN A 1 105 ? 0.938 10.116 12.007 1.00 89.69 105 GLN A O 1
ATOM 815 N N . GLU A 1 106 ? 2.209 10.364 10.164 1.00 87.69 106 GLU A N 1
ATOM 816 C CA . GLU A 1 106 ? 1.950 11.800 9.982 1.00 87.69 106 GLU A CA 1
ATOM 817 C C . GLU A 1 106 ? 0.446 12.076 9.803 1.00 87.69 106 GLU A C 1
ATOM 819 O O . GLU A 1 106 ? -0.110 12.948 10.471 1.00 87.69 106 GLU A O 1
ATOM 824 N N . GLN A 1 107 ? -0.242 11.297 8.960 1.00 84.25 107 GLN A N 1
ATOM 825 C CA . GLN A 1 107 ? -1.681 11.465 8.720 1.00 84.25 107 GLN A CA 1
ATOM 826 C C . GLN A 1 107 ? -2.535 11.127 9.950 1.00 84.25 107 GLN A C 1
ATOM 828 O O . GLN A 1 107 ? -3.452 11.876 10.288 1.00 84.25 107 GLN A O 1
ATOM 833 N N . GLN A 1 108 ? -2.221 10.043 10.667 1.00 81.25 108 GLN A N 1
ATOM 834 C CA . GLN A 1 108 ? -2.951 9.679 11.885 1.00 81.25 108 GLN A CA 1
ATOM 835 C C . GLN A 1 108 ? -2.801 10.736 12.990 1.00 81.25 108 GLN A C 1
ATOM 837 O O . GLN A 1 108 ? -3.761 11.018 13.701 1.00 81.25 108 GLN A O 1
ATOM 842 N N . GLN A 1 109 ? -1.628 11.359 13.126 1.00 79.31 109 GLN A N 1
ATOM 843 C CA . GLN A 1 109 ? -1.431 12.445 14.093 1.00 79.31 109 GLN A CA 1
ATOM 844 C C . GLN A 1 109 ? -2.270 13.685 13.756 1.00 79.31 109 GLN A C 1
ATOM 846 O O . GLN A 1 109 ? -2.774 14.343 14.662 1.00 79.31 109 GLN A O 1
ATOM 851 N N . GLN A 1 110 ? -2.444 13.992 12.469 1.00 76.50 110 GLN A N 1
ATOM 852 C CA . GLN A 1 110 ? -3.201 15.160 12.011 1.00 76.50 110 GLN A CA 1
ATOM 853 C C . GLN A 1 110 ? -4.718 14.979 12.111 1.00 76.50 110 GLN A C 1
ATOM 855 O O . GLN A 1 110 ? -5.429 15.951 12.353 1.00 76.50 110 GLN A O 1
ATOM 860 N N . GLN A 1 111 ? -5.219 13.758 11.913 1.00 68.00 111 GLN A N 1
ATOM 861 C CA . GLN A 1 111 ? -6.658 13.506 11.764 1.00 68.00 111 GLN A CA 1
ATOM 862 C C . GLN A 1 111 ? -7.309 12.773 12.946 1.00 68.00 111 GLN A C 1
ATOM 864 O O . GLN A 1 111 ? -8.493 12.459 12.887 1.00 68.00 111 GLN A O 1
ATOM 869 N N . SER A 1 112 ? -6.550 12.499 14.016 1.00 59.38 112 SER A N 1
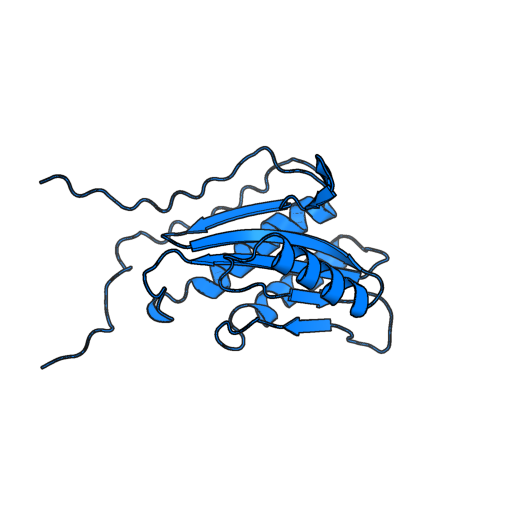ATOM 870 C CA . SER A 1 112 ? -6.993 11.790 15.232 1.00 59.38 112 SER A CA 1
ATOM 871 C C . SER A 1 112 ? -7.955 10.605 14.970 1.00 59.38 112 SER A C 1
ATOM 873 O O . SER A 1 112 ? -9.080 10.579 15.479 1.00 59.38 112 SER A O 1
ATOM 875 N N . PRO A 1 113 ? -7.568 9.605 14.153 1.00 61.78 113 PRO A N 1
ATOM 876 C CA . PRO A 1 113 ? -8.448 8.496 13.822 1.00 61.78 113 PRO A CA 1
ATOM 877 C C . PRO A 1 113 ? -8.523 7.470 14.954 1.00 61.78 113 PRO A C 1
ATOM 879 O O . PRO A 1 113 ? -7.520 7.051 15.531 1.00 61.78 113 PRO A O 1
ATOM 882 N N . THR A 1 114 ? -9.733 6.982 15.226 1.00 61.34 114 THR A N 1
ATOM 883 C CA . THR A 1 114 ? -10.011 6.008 16.298 1.00 61.34 114 THR A CA 1
ATOM 884 C C . THR A 1 114 ? -9.645 4.554 15.927 1.00 61.34 114 THR A C 1
ATOM 886 O O . THR A 1 114 ? -9.967 3.632 16.674 1.00 61.34 114 THR A O 1
ATOM 889 N N . GLY A 1 115 ? -8.950 4.316 14.805 1.00 77.56 115 GLY A N 1
ATOM 890 C CA . GLY A 1 115 ? -8.650 2.975 14.278 1.00 77.56 115 GLY A CA 1
ATOM 891 C C . GLY A 1 115 ? -7.307 2.878 13.550 1.00 77.56 115 GLY A C 1
ATOM 892 O O . GLY A 1 115 ? -6.692 3.898 13.233 1.00 77.56 115 GLY A O 1
ATOM 893 N N . GLY A 1 116 ? -6.838 1.646 13.333 1.00 89.00 116 GLY A N 1
ATOM 894 C CA . GLY A 1 116 ? -5.619 1.370 12.577 1.00 89.00 116 GLY A CA 1
ATOM 895 C C . GLY A 1 116 ? -5.815 1.565 11.075 1.00 89.00 116 GLY A C 1
ATOM 896 O O . GLY A 1 116 ? -6.943 1.596 10.584 1.00 89.00 116 GLY A O 1
ATOM 897 N N . VAL A 1 117 ? -4.711 1.689 10.345 1.00 92.31 117 VAL A N 1
ATOM 898 C CA . VAL A 1 117 ? -4.705 1.872 8.889 1.00 92.31 117 VAL A CA 1
ATOM 899 C C . VAL A 1 117 ? -3.754 0.872 8.246 1.00 92.31 117 VAL A C 1
ATOM 901 O O . VAL A 1 117 ? -2.638 0.678 8.731 1.00 92.31 117 VAL A O 1
ATOM 904 N N . ALA A 1 118 ? -4.189 0.262 7.146 1.00 94.75 118 ALA A N 1
ATOM 905 C CA . ALA A 1 118 ? -3.340 -0.477 6.219 1.00 94.75 118 ALA A CA 1
ATOM 906 C C . ALA A 1 118 ? -3.326 0.206 4.854 1.00 94.75 118 ALA A C 1
ATOM 908 O O . ALA A 1 118 ? -4.371 0.584 4.330 1.00 94.75 118 ALA A O 1
ATOM 909 N N . VAL A 1 119 ? -2.143 0.308 4.262 1.00 96.12 119 VAL A N 1
ATOM 910 C CA . VAL A 1 119 ? -1.919 0.719 2.880 1.00 96.12 119 VAL A CA 1
ATOM 911 C C . VAL A 1 119 ? -1.443 -0.507 2.115 1.00 96.12 119 VAL A C 1
ATOM 913 O O . VAL A 1 119 ? -0.464 -1.138 2.509 1.00 96.12 119 VAL A O 1
ATOM 916 N N . VAL A 1 120 ? -2.137 -0.846 1.033 1.00 97.06 120 VAL A N 1
ATOM 917 C CA . VAL A 1 120 ? -1.735 -1.908 0.105 1.00 97.06 120 VAL A CA 1
ATOM 918 C C . VAL A 1 120 ? -1.537 -1.273 -1.258 1.00 97.06 120 VAL A C 1
ATOM 920 O O . VAL A 1 120 ? -2.389 -0.507 -1.710 1.00 97.06 120 VAL A O 1
ATOM 923 N N . ILE A 1 121 ? -0.421 -1.571 -1.914 1.00 96.31 121 ILE A N 1
ATOM 924 C CA . ILE A 1 121 ? -0.135 -1.037 -3.246 1.00 96.31 121 ILE A CA 1
ATOM 925 C C . ILE A 1 121 ? 0.044 -2.203 -4.195 1.00 96.31 121 ILE A C 1
ATOM 927 O O . ILE A 1 121 ? 0.864 -3.071 -3.945 1.00 96.31 121 ILE A O 1
ATOM 931 N N . VAL A 1 122 ? -0.710 -2.219 -5.289 1.00 95.38 122 VAL A N 1
ATOM 932 C CA . VAL A 1 122 ? -0.547 -3.209 -6.356 1.00 95.38 122 VAL A CA 1
ATOM 933 C C . VAL A 1 122 ? 0.336 -2.594 -7.430 1.00 95.38 122 VAL A C 1
ATOM 935 O O . VAL A 1 122 ? -0.042 -1.595 -8.046 1.00 95.38 122 VAL A O 1
ATOM 938 N N . ARG A 1 123 ? 1.505 -3.186 -7.668 1.00 92.81 123 ARG A N 1
ATOM 939 C CA . ARG A 1 123 ? 2.432 -2.762 -8.716 1.00 92.81 123 ARG A CA 1
ATOM 940 C C . ARG A 1 123 ? 2.386 -3.730 -9.892 1.00 92.81 123 ARG A C 1
ATOM 942 O O . ARG A 1 123 ? 2.585 -4.931 -9.729 1.00 92.81 123 ARG A O 1
ATOM 949 N N . TYR A 1 124 ? 2.188 -3.192 -11.088 1.00 89.19 124 TYR A N 1
ATOM 950 C CA . TYR A 1 124 ? 2.377 -3.887 -12.357 1.00 89.19 124 TYR A CA 1
ATOM 951 C C . TYR A 1 124 ? 3.677 -3.459 -13.019 1.00 89.19 124 TYR A C 1
ATOM 953 O O . TYR A 1 124 ? 4.103 -2.308 -12.895 1.00 89.19 124 TYR A O 1
ATOM 961 N N . PHE A 1 125 ? 4.265 -4.393 -13.757 1.00 77.62 125 PHE A N 1
ATOM 962 C CA . PHE A 1 125 ? 5.551 -4.231 -14.402 1.00 77.62 125 PHE A CA 1
ATOM 963 C C . PHE A 1 125 ? 5.544 -4.920 -15.771 1.00 77.62 125 PHE A C 1
ATOM 965 O O . PHE A 1 125 ? 5.326 -6.129 -15.836 1.00 77.62 125 PHE A O 1
ATOM 972 N N . GLU A 1 126 ? 5.725 -4.169 -16.862 1.00 60.16 126 GLU A N 1
ATOM 973 C CA . GLU A 1 126 ? 5.377 -4.692 -18.192 1.00 60.16 126 GLU A CA 1
ATOM 974 C C . GLU A 1 126 ? 6.491 -5.369 -19.004 1.00 60.16 126 GLU A C 1
ATOM 976 O O . GLU A 1 126 ? 6.120 -6.086 -19.927 1.00 60.16 126 GLU A O 1
ATOM 981 N N . SER A 1 127 ? 7.802 -5.237 -18.725 1.00 54.38 127 SER A N 1
ATOM 982 C CA . SER A 1 127 ? 8.859 -6.111 -19.330 1.00 54.38 127 SER A CA 1
ATOM 983 C C . SER A 1 127 ? 10.312 -5.639 -19.189 1.00 54.38 127 SER A C 1
ATOM 985 O O . SER A 1 127 ? 11.211 -6.449 -19.405 1.00 54.38 127 SER A O 1
ATOM 987 N N . GLN A 1 128 ? 10.607 -4.383 -18.850 1.00 49.16 128 GLN A N 1
ATOM 988 C CA . GLN A 1 128 ? 11.998 -3.919 -18.731 1.00 49.16 128 GLN A CA 1
ATOM 989 C C . GLN A 1 128 ? 12.358 -3.674 -17.289 1.00 49.16 128 GLN A C 1
ATOM 991 O O . GLN A 1 128 ? 11.730 -2.797 -16.703 1.00 49.16 128 GLN A O 1
ATOM 996 N N . LEU A 1 129 ? 13.331 -4.435 -16.734 1.00 49.38 129 LEU A N 1
ATOM 997 C CA . LEU A 1 129 ? 13.855 -4.259 -15.363 1.00 49.38 129 LEU A CA 1
ATOM 998 C C . LEU A 1 129 ? 13.897 -2.761 -15.096 1.00 49.38 129 LEU A C 1
ATOM 1000 O O . LEU A 1 129 ? 14.746 -2.070 -15.657 1.00 49.38 129 LEU A O 1
ATOM 1004 N N . LEU A 1 130 ? 12.966 -2.254 -14.275 1.00 47.34 130 LEU A N 1
ATOM 1005 C CA . LEU A 1 130 ? 13.207 -1.002 -13.585 1.00 47.34 130 LEU 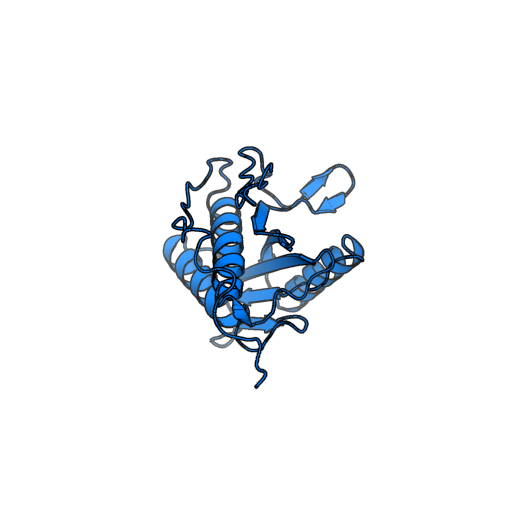A CA 1
ATOM 1006 C C . LEU A 1 130 ? 14.329 -1.397 -12.662 1.00 47.34 130 LEU A C 1
ATOM 1008 O O . LEU A 1 130 ? 14.110 -1.899 -11.559 1.00 47.34 130 LEU A O 1
ATOM 1012 N N . GLY A 1 131 ? 15.535 -1.308 -13.209 1.00 45.75 131 GLY A N 1
ATOM 1013 C CA . GLY A 1 131 ? 16.722 -1.498 -12.450 1.00 45.75 131 GLY A CA 1
ATOM 1014 C C . GLY A 1 131 ? 16.550 -0.619 -11.230 1.00 45.75 131 GLY A C 1
ATOM 1015 O O . GLY A 1 131 ? 16.021 0.497 -11.265 1.00 45.75 131 GLY A O 1
ATOM 1016 N N . VAL A 1 132 ? 17.071 -1.134 -10.139 1.00 44.16 132 VAL A N 1
ATOM 1017 C CA . VAL A 1 132 ? 17.411 -0.389 -8.933 1.00 44.16 132 VAL A CA 1
ATOM 1018 C C . VAL A 1 132 ? 18.169 0.934 -9.267 1.00 44.16 132 VAL A C 1
ATOM 1020 O O . VAL A 1 132 ? 18.311 1.815 -8.428 1.00 44.16 132 VAL A O 1
ATOM 1023 N N . THR A 1 133 ? 18.578 1.117 -10.528 1.00 38.09 133 THR A N 1
ATOM 1024 C CA . THR A 1 133 ? 19.308 2.190 -11.204 1.00 38.09 133 THR A CA 1
ATOM 1025 C C . THR A 1 133 ? 18.632 3.559 -11.361 1.00 38.09 133 THR A C 1
ATOM 1027 O O . THR A 1 133 ? 19.307 4.461 -11.844 1.00 38.09 133 THR A O 1
ATOM 1030 N N . CYS A 1 134 ? 17.382 3.801 -10.945 1.00 45.62 134 CYS A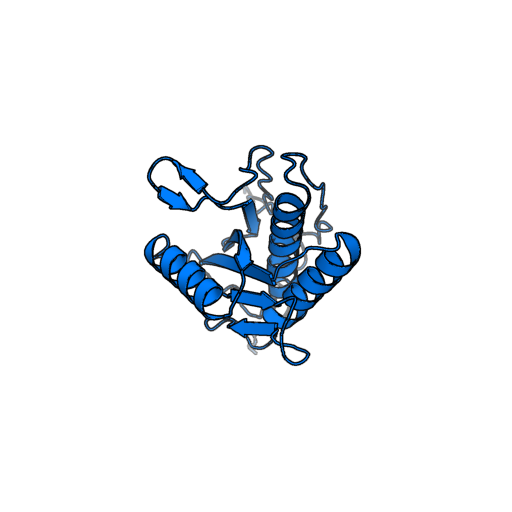 N 1
ATOM 1031 C CA . CYS A 1 134 ? 16.805 5.158 -11.065 1.00 45.62 134 CYS A CA 1
ATOM 1032 C C . CYS A 1 134 ? 16.599 5.910 -9.742 1.00 45.62 134 CYS A C 1
ATOM 1034 O O . CYS A 1 134 ? 16.249 7.083 -9.790 1.00 45.62 134 CYS A O 1
ATOM 1036 N N . GLY A 1 135 ? 16.735 5.276 -8.567 1.00 58.81 135 GLY A N 1
ATOM 1037 C CA . GLY A 1 135 ? 16.515 5.935 -7.261 1.00 58.81 135 GLY A CA 1
ATOM 1038 C C . GLY A 1 135 ? 15.095 6.489 -7.017 1.00 58.81 135 GLY A C 1
ATOM 1039 O O . GLY A 1 135 ? 14.839 7.128 -6.002 1.00 58.81 135 GLY A O 1
ATOM 1040 N N . ARG A 1 136 ? 14.154 6.248 -7.940 1.00 72.00 136 ARG A N 1
ATOM 1041 C CA . ARG A 1 136 ? 12.797 6.826 -7.946 1.00 72.00 136 ARG A CA 1
ATOM 1042 C C . ARG A 1 136 ? 11.720 5.887 -7.412 1.00 72.00 136 ARG A C 1
ATOM 1044 O O . ARG A 1 136 ? 10.588 6.323 -7.219 1.00 72.00 136 ARG A O 1
ATOM 1051 N N . LEU A 1 137 ? 12.047 4.615 -7.178 1.00 81.50 137 LEU A N 1
ATOM 1052 C CA . LEU A 1 137 ? 11.079 3.624 -6.713 1.00 81.50 137 LEU A CA 1
ATOM 1053 C C . LEU A 1 137 ? 10.449 4.016 -5.363 1.00 81.50 137 LEU A C 1
ATOM 1055 O O . LEU A 1 137 ? 9.218 4.084 -5.317 1.00 81.50 137 LEU A O 1
ATOM 1059 N N . PRO A 1 138 ? 11.229 4.403 -4.327 1.00 87.38 138 PRO A N 1
ATOM 1060 C CA . PRO A 1 138 ? 10.646 4.871 -3.070 1.00 87.38 138 PRO A CA 1
ATOM 1061 C C . PRO A 1 138 ? 9.723 6.077 -3.2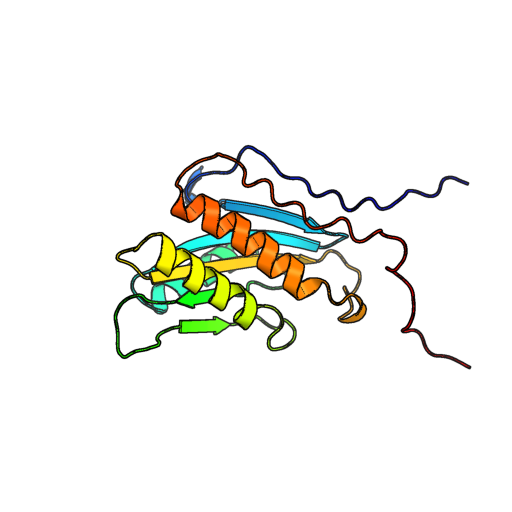64 1.00 87.38 138 PRO A C 1
ATOM 1063 O O . PRO A 1 138 ? 8.634 6.121 -2.707 1.00 87.38 138 PRO A O 1
ATOM 1066 N N . GLN A 1 139 ? 10.098 7.018 -4.137 1.00 86.06 139 GLN A N 1
ATOM 1067 C CA . GLN A 1 139 ? 9.298 8.218 -4.410 1.00 86.06 139 GLN A CA 1
ATOM 1068 C C . GLN A 1 139 ? 7.953 7.896 -5.074 1.00 86.06 139 GLN A C 1
ATOM 1070 O O . GLN A 1 139 ? 6.953 8.550 -4.783 1.00 86.06 139 GLN A O 1
ATOM 1075 N N . CYS A 1 140 ? 7.908 6.894 -5.959 1.00 87.88 140 CYS A N 1
ATOM 1076 C CA . CYS A 1 140 ? 6.659 6.458 -6.588 1.00 87.88 140 CYS A CA 1
ATOM 1077 C C . CYS A 1 140 ? 5.722 5.829 -5.551 1.00 87.88 140 CYS A C 1
ATOM 1079 O O . CYS A 1 140 ? 4.540 6.173 -5.504 1.00 87.88 140 CYS A O 1
ATOM 1081 N N . TYR A 1 141 ? 6.268 4.965 -4.691 1.00 91.56 141 TYR A N 1
ATOM 1082 C CA . TYR A 1 141 ? 5.545 4.326 -3.592 1.00 91.56 141 TYR A CA 1
ATOM 1083 C C . TYR A 1 141 ? 5.026 5.331 -2.558 1.00 91.56 141 TYR A C 1
ATOM 1085 O O . TYR A 1 141 ? 3.854 5.291 -2.183 1.00 91.56 141 TYR A O 1
ATOM 1093 N N . GLU A 1 142 ? 5.860 6.280 -2.139 1.00 91.25 142 GLU A N 1
ATOM 1094 C CA . GLU A 1 142 ? 5.444 7.367 -1.253 1.00 91.25 142 GLU A CA 1
ATOM 1095 C C . GLU A 1 142 ? 4.377 8.248 -1.907 1.00 91.25 142 GLU A C 1
ATOM 1097 O O . GLU A 1 142 ? 3.394 8.611 -1.263 1.00 91.25 142 GLU A O 1
ATOM 1102 N N . GLY A 1 143 ? 4.533 8.562 -3.193 1.00 88.56 143 GLY A N 1
ATOM 1103 C CA . GLY A 1 143 ? 3.585 9.365 -3.953 1.00 88.56 143 GLY A CA 1
ATOM 1104 C C . GLY A 1 143 ? 2.190 8.757 -4.007 1.00 88.56 143 GLY A C 1
ATOM 1105 O O . GLY A 1 143 ? 1.208 9.397 -3.625 1.00 88.56 143 GLY A O 1
ATOM 1106 N N . ILE A 1 144 ? 2.097 7.494 -4.429 1.00 90.81 144 ILE A N 1
ATOM 1107 C CA . ILE A 1 144 ? 0.812 6.792 -4.498 1.00 90.81 144 ILE A CA 1
ATOM 1108 C C . ILE A 1 144 ? 0.197 6.595 -3.104 1.00 90.81 144 ILE A C 1
ATOM 1110 O O . ILE A 1 144 ? -1.019 6.733 -2.943 1.00 90.81 144 ILE A O 1
ATOM 1114 N N . ALA A 1 145 ? 1.019 6.355 -2.076 1.00 92.38 145 ALA A N 1
ATOM 1115 C CA . ALA A 1 145 ? 0.559 6.251 -0.696 1.00 92.38 145 ALA A CA 1
ATOM 1116 C C . ALA A 1 145 ? -0.009 7.578 -0.175 1.00 92.38 145 ALA A C 1
ATOM 1118 O O . ALA A 1 145 ? -1.085 7.574 0.418 1.00 92.38 145 ALA A O 1
ATOM 1119 N N . ARG A 1 146 ? 0.653 8.717 -0.435 1.00 90.31 146 ARG A N 1
ATOM 1120 C CA . ARG A 1 146 ? 0.150 10.054 -0.061 1.00 90.31 146 ARG A CA 1
ATOM 1121 C C . ARG A 1 146 ? -1.219 10.326 -0.673 1.00 90.31 146 ARG A C 1
ATOM 1123 O O . ARG A 1 146 ? -2.123 10.752 0.040 1.00 90.31 146 ARG A O 1
ATOM 1130 N N . LEU A 1 147 ? -1.376 10.054 -1.969 1.00 87.25 147 LEU A N 1
ATOM 1131 C CA . LEU A 1 147 ? -2.644 10.250 -2.680 1.00 87.25 147 LEU A CA 1
ATOM 1132 C C . LEU A 1 147 ? -3.761 9.374 -2.101 1.00 87.25 147 LEU A C 1
ATOM 1134 O O . LEU A 1 147 ? -4.871 9.852 -1.866 1.00 87.25 147 LEU A O 1
ATOM 1138 N N . SER A 1 148 ? -3.450 8.104 -1.839 1.00 89.50 148 SER A N 1
ATOM 1139 C CA . SER A 1 148 ? -4.414 7.138 -1.305 1.00 89.50 148 SER A CA 1
ATOM 1140 C C . SER A 1 148 ? -4.826 7.486 0.123 1.00 89.50 148 SER A C 1
ATOM 1142 O O . SER A 1 148 ? -6.016 7.514 0.426 1.00 89.50 148 SER A O 1
ATOM 1144 N N . LEU A 1 149 ? -3.857 7.823 0.982 1.00 88.75 149 LEU A N 1
ATOM 1145 C CA . LEU A 1 149 ? -4.106 8.238 2.361 1.00 88.75 149 LEU A CA 1
ATOM 1146 C C . LEU A 1 149 ? -4.923 9.524 2.413 1.00 88.75 149 LEU A C 1
ATOM 1148 O O . LEU A 1 149 ? -5.874 9.587 3.181 1.00 88.75 149 LEU A O 1
ATOM 1152 N N . HIS A 1 150 ? -4.598 10.519 1.582 1.00 85.69 150 HIS A N 1
ATOM 1153 C CA . HIS A 1 150 ? -5.362 11.761 1.524 1.00 85.69 150 HIS A CA 1
ATOM 1154 C C . HIS A 1 150 ? -6.843 11.479 1.260 1.00 85.69 150 HIS A C 1
ATOM 1156 O O . HIS A 1 150 ? -7.678 11.844 2.077 1.00 85.69 150 HIS A O 1
ATOM 1162 N N . ARG A 1 151 ? -7.157 10.745 0.185 1.00 83.88 151 ARG A N 1
ATOM 1163 C CA . ARG A 1 151 ? -8.542 10.404 -0.182 1.00 83.88 151 ARG A CA 1
ATOM 1164 C C . ARG A 1 151 ? -9.251 9.565 0.873 1.00 83.88 151 ARG A C 1
ATOM 1166 O O . ARG A 1 151 ? -10.422 9.804 1.155 1.00 83.88 151 ARG A O 1
ATOM 1173 N N . PHE A 1 152 ? -8.538 8.606 1.462 1.00 87.12 152 PHE A N 1
ATOM 1174 C CA . PHE A 1 152 ? -9.060 7.763 2.533 1.00 87.12 152 PHE A CA 1
ATOM 1175 C C . PHE A 1 152 ? -9.513 8.584 3.743 1.00 87.12 152 PHE A C 1
ATOM 1177 O O . PHE A 1 152 ? -10.568 8.331 4.317 1.00 87.12 152 PHE A O 1
ATOM 1184 N N . PHE A 1 153 ? -8.711 9.573 4.120 1.00 83.25 153 PHE A N 1
ATOM 1185 C CA . PHE A 1 153 ? -8.911 10.361 5.325 1.00 83.25 153 PHE A CA 1
ATOM 1186 C C . PHE A 1 153 ? -9.865 11.542 5.131 1.00 83.25 153 PHE A C 1
ATOM 1188 O O . PHE A 1 153 ? -10.705 11.807 5.987 1.00 83.25 153 PHE A O 1
ATOM 1195 N N . THR A 1 154 ? -9.782 12.245 4.001 1.00 77.56 154 THR A N 1
ATOM 1196 C CA . THR A 1 154 ? -10.658 13.391 3.734 1.00 77.56 154 THR A CA 1
ATOM 1197 C C . THR A 1 154 ? -12.059 12.982 3.295 1.00 77.56 154 THR A C 1
ATOM 1199 O O . THR A 1 154 ? -12.960 13.821 3.306 1.00 77.56 154 THR A O 1
ATOM 1202 N N . ASN A 1 155 ? -12.251 11.719 2.882 1.00 70.19 155 ASN A N 1
ATOM 1203 C CA . ASN A 1 155 ? -13.478 11.218 2.252 1.00 70.19 155 ASN A CA 1
ATOM 1204 C C . ASN A 1 155 ? -13.984 12.153 1.131 1.00 70.19 155 ASN A C 1
ATOM 1206 O O . ASN A 1 155 ? -15.180 12.239 0.851 1.00 70.19 155 ASN A O 1
ATOM 1210 N N . SER A 1 156 ? -13.069 12.901 0.512 1.00 59.47 156 SER A N 1
ATOM 1211 C CA . SER A 1 156 ? -13.366 13.904 -0.497 1.00 59.47 156 SER A CA 1
ATOM 1212 C C . SER A 1 156 ? -12.760 13.463 -1.823 1.00 59.47 156 SER A C 1
ATOM 1214 O O . SER A 1 156 ? -11.600 13.066 -1.904 1.00 59.47 156 SER A O 1
ATOM 1216 N N . GLY A 1 157 ? -13.544 13.565 -2.899 1.00 53.62 157 GLY A N 1
ATOM 1217 C CA . GLY A 1 157 ? -13.049 13.372 -4.267 1.00 53.62 157 GLY A CA 1
ATOM 1218 C C . GLY A 1 157 ? -12.140 14.511 -4.744 1.00 53.62 157 GLY A C 1
ATOM 1219 O O . GLY A 1 157 ? -11.734 14.525 -5.902 1.00 53.62 157 GLY A O 1
ATOM 1220 N N . THR A 1 158 ? -11.835 15.484 -3.878 1.00 50.75 158 THR A N 1
ATOM 1221 C CA . THR A 1 158 ? -10.971 16.617 -4.207 1.00 50.75 158 THR A CA 1
ATOM 1222 C C . THR A 1 158 ? -9.561 16.099 -4.493 1.00 50.75 158 THR A C 1
ATOM 1224 O O . THR A 1 158 ? -8.958 15.482 -3.611 1.00 50.75 158 THR A O 1
ATOM 1227 N N . PRO A 1 159 ? -9.021 16.313 -5.702 1.00 50.78 159 PRO A N 1
ATOM 1228 C CA . PRO A 1 159 ? -7.673 15.879 -6.010 1.00 50.78 159 PRO A CA 1
ATOM 1229 C C . PRO A 1 159 ? -6.676 16.633 -5.128 1.00 50.78 159 PRO A C 1
ATOM 1231 O O . PRO A 1 159 ? -6.702 17.861 -5.057 1.00 50.78 159 PRO A O 1
ATOM 1234 N N . LEU A 1 160 ? -5.773 15.898 -4.480 1.00 55.69 160 LEU A N 1
ATOM 1235 C CA . LEU A 1 160 ? -4.537 16.484 -3.984 1.00 55.69 160 LEU A CA 1
ATOM 1236 C C . LEU A 1 160 ? -3.685 16.800 -5.218 1.00 55.69 160 LEU A C 1
ATOM 1238 O O . LEU A 1 160 ? -3.231 15.876 -5.897 1.00 55.69 160 LEU A O 1
ATOM 1242 N N . GLU A 1 161 ? -3.467 18.078 -5.523 1.00 47.25 161 GLU A N 1
ATOM 1243 C CA . GLU A 1 161 ? -2.439 18.449 -6.493 1.00 47.25 161 GLU A CA 1
ATOM 1244 C C . GLU A 1 161 ? -1.069 18.168 -5.877 1.00 47.25 161 GLU A C 1
ATOM 1246 O O . GLU A 1 161 ? -0.486 18.986 -5.166 1.00 47.25 161 GLU A O 1
ATOM 1251 N N . TRP A 1 162 ? -0.557 16.964 -6.119 1.00 50.72 162 TRP A N 1
ATOM 1252 C CA . TRP A 1 162 ? 0.824 16.638 -5.822 1.00 50.72 162 TRP A CA 1
ATOM 1253 C C . TRP A 1 162 ? 1.626 16.686 -7.113 1.00 50.72 162 TRP A C 1
ATOM 1255 O O . TRP A 1 162 ? 1.637 15.745 -7.906 1.00 50.72 162 TRP A O 1
ATOM 1265 N N . ASN A 1 163 ? 2.315 17.805 -7.319 1.00 45.06 163 ASN A N 1
ATOM 1266 C CA . ASN A 1 163 ? 3.383 17.850 -8.299 1.00 45.06 163 ASN A CA 1
ATOM 1267 C C . ASN A 1 163 ? 4.527 16.982 -7.773 1.00 45.06 163 ASN A C 1
ATOM 1269 O O . ASN A 1 163 ? 5.320 17.427 -6.942 1.00 45.06 163 ASN A O 1
ATOM 1273 N N . ILE A 1 164 ? 4.639 15.753 -8.288 1.00 48.25 164 ILE A N 1
ATOM 1274 C CA . ILE A 1 164 ? 5.955 15.117 -8.382 1.00 48.25 164 ILE A CA 1
ATOM 1275 C C . ILE A 1 164 ? 6.812 16.155 -9.107 1.00 48.25 164 ILE A C 1
ATOM 1277 O O . ILE A 1 164 ? 6.454 16.499 -10.238 1.00 48.25 164 ILE A O 1
ATOM 1281 N N . PRO A 1 165 ? 7.874 16.713 -8.500 1.00 41.19 165 PRO A N 1
ATOM 1282 C CA . PRO A 1 165 ? 8.741 17.613 -9.238 1.00 41.19 165 PRO A CA 1
ATOM 1283 C C . PRO A 1 165 ? 9.141 16.884 -10.518 1.00 41.19 165 PRO A C 1
ATOM 1285 O O . PRO A 1 165 ? 9.610 15.747 -10.460 1.00 41.19 165 PRO A O 1
ATOM 1288 N N . THR A 1 166 ? 8.875 17.492 -11.674 1.00 40.75 166 THR A N 1
ATOM 1289 C CA . THR A 1 166 ? 9.311 16.994 -12.979 1.00 40.75 166 THR A CA 1
ATOM 1290 C C . THR A 1 166 ? 10.834 16.958 -12.978 1.00 40.75 166 THR A C 1
ATOM 1292 O O . THR A 1 166 ? 11.502 17.906 -13.395 1.00 40.75 166 THR A O 1
ATOM 1295 N N . ILE A 1 167 ? 11.406 15.877 -12.452 1.00 43.22 167 ILE A N 1
ATOM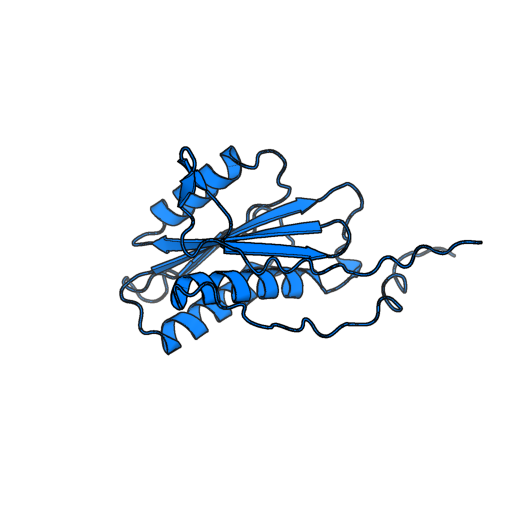 1296 C CA . ILE A 1 167 ? 12.816 15.569 -12.617 1.00 43.22 167 ILE A CA 1
ATOM 1297 C C . ILE A 1 167 ? 12.942 15.257 -14.102 1.00 43.22 167 ILE A C 1
ATOM 1299 O O . ILE A 1 167 ? 12.370 14.279 -14.580 1.00 43.22 167 ILE A O 1
ATOM 1303 N N . HIS A 1 168 ? 13.573 16.177 -14.832 1.00 34.59 168 HIS A N 1
ATOM 1304 C CA . HIS A 1 168 ? 13.646 16.157 -16.285 1.00 34.59 168 HIS A CA 1
ATOM 1305 C C . HIS A 1 168 ? 14.117 14.781 -16.767 1.00 34.59 168 HIS A C 1
ATOM 1307 O O . HIS A 1 168 ? 15.109 14.255 -16.259 1.00 34.59 168 HIS A O 1
ATOM 1313 N N . ASP A 1 169 ? 13.446 14.236 -17.786 1.00 40.62 169 ASP A N 1
ATOM 1314 C CA . ASP A 1 169 ? 13.720 12.917 -18.381 1.00 40.62 169 ASP A CA 1
ATOM 1315 C C . ASP A 1 169 ? 15.166 12.749 -18.911 1.00 40.62 169 ASP A C 1
ATOM 1317 O O . ASP A 1 169 ? 15.570 11.673 -19.349 1.00 40.62 169 ASP A O 1
ATOM 1321 N N . HIS A 1 170 ? 15.983 13.804 -18.871 1.00 36.69 170 HIS A N 1
ATOM 1322 C CA . HIS A 1 170 ? 17.319 13.873 -19.457 1.00 36.69 170 HIS A CA 1
ATOM 1323 C C . HIS A 1 170 ? 18.435 13.196 -18.652 1.00 36.69 170 HIS A C 1
ATOM 1325 O O . HIS A 1 170 ? 19.557 13.155 -19.142 1.00 36.69 170 HIS A O 1
ATOM 1331 N N . ASN A 1 171 ? 18.157 12.634 -17.472 1.00 33.22 171 ASN A N 1
ATOM 1332 C CA . ASN A 1 171 ? 19.167 11.915 -16.677 1.00 33.22 171 ASN A CA 1
ATOM 1333 C C . ASN A 1 171 ? 18.823 10.430 -16.449 1.00 33.22 171 ASN A C 1
ATOM 1335 O O . ASN A 1 171 ? 19.286 9.817 -15.494 1.00 33.22 171 ASN A O 1
ATOM 1339 N N . ILE A 1 172 ? 17.968 9.861 -17.309 1.00 41.59 172 ILE A N 1
ATOM 1340 C CA . ILE A 1 172 ? 17.385 8.517 -17.137 1.00 41.59 172 ILE A CA 1
ATOM 1341 C C . ILE A 1 172 ? 18.285 7.387 -17.681 1.00 41.59 172 ILE A C 1
ATOM 1343 O O . ILE A 1 172 ? 18.166 6.251 -17.234 1.00 41.59 172 ILE A O 1
ATOM 1347 N N . TYR A 1 173 ? 19.252 7.683 -18.555 1.00 33.66 173 TYR A N 1
ATOM 1348 C CA . TYR A 1 173 ? 20.295 6.733 -18.968 1.00 33.66 173 TYR A CA 1
ATOM 1349 C C . TYR A 1 173 ? 21.673 7.379 -18.833 1.00 33.66 173 TYR A C 1
ATOM 1351 O O . TYR A 1 173 ? 22.175 8.010 -19.759 1.00 33.66 173 TYR A O 1
ATOM 1359 N N . GLY A 1 174 ? 22.291 7.229 -17.667 1.00 32.72 174 GLY A N 1
ATOM 1360 C CA . GLY A 1 174 ? 23.659 7.668 -17.441 1.00 32.72 174 GLY A CA 1
ATOM 1361 C C . GLY A 1 174 ? 24.227 7.014 -16.194 1.00 32.72 174 GLY A C 1
ATOM 1362 O O . GLY A 1 174 ? 23.830 7.362 -15.092 1.00 32.72 174 GLY A O 1
ATOM 1363 N N . MET A 1 175 ? 25.189 6.114 -16.403 1.00 33.28 175 MET A N 1
ATOM 1364 C CA . MET A 1 175 ? 26.016 5.434 -15.395 1.00 33.28 175 MET A CA 1
ATOM 1365 C C . MET A 1 175 ? 25.457 4.144 -14.776 1.00 33.28 175 MET A C 1
ATOM 1367 O O . MET A 1 175 ? 25.290 4.060 -13.568 1.00 33.28 175 MET A O 1
ATOM 1371 N N . ALA A 1 176 ? 25.242 3.106 -15.592 1.00 32.72 176 ALA A N 1
ATOM 1372 C CA . ALA A 1 176 ? 25.572 1.721 -15.210 1.00 32.72 176 ALA A CA 1
ATOM 1373 C C . ALA A 1 176 ? 25.423 0.767 -16.412 1.00 32.72 176 ALA A C 1
ATOM 1375 O O . ALA A 1 176 ? 24.504 -0.044 -16.477 1.00 32.72 176 ALA A O 1
ATOM 1376 N N . ALA A 1 177 ? 26.339 0.866 -17.369 1.00 31.14 177 ALA A N 1
ATOM 1377 C CA . ALA A 1 177 ? 26.749 -0.268 -18.191 1.00 31.14 177 ALA A CA 1
ATOM 1378 C C . ALA A 1 177 ? 28.276 -0.185 -18.244 1.00 31.14 177 ALA A C 1
ATOM 1380 O O . ALA A 1 177 ? 28.817 0.783 -18.777 1.00 31.14 177 ALA A O 1
ATOM 1381 N N . GLY A 1 178 ? 28.955 -1.109 -17.565 1.00 36.25 178 GLY A N 1
ATOM 1382 C CA . GLY A 1 178 ? 30.383 -1.309 -17.781 1.00 36.25 178 GLY A CA 1
ATOM 1383 C C . GLY A 1 178 ? 30.608 -1.848 -19.191 1.00 36.25 178 GLY A C 1
ATOM 1384 O O . GLY A 1 178 ? 29.729 -2.525 -19.717 1.00 36.25 178 GLY A O 1
ATOM 1385 N N . ASP A 1 179 ? 31.725 -1.468 -19.810 1.00 27.67 179 ASP A N 1
ATOM 1386 C CA . ASP A 1 179 ? 32.681 -2.376 -20.456 1.00 27.67 179 ASP A CA 1
ATOM 1387 C C . ASP A 1 179 ? 33.736 -1.568 -21.239 1.00 27.67 179 ASP A C 1
ATOM 1389 O O . ASP A 1 179 ? 33.391 -0.789 -22.124 1.00 27.67 179 ASP A O 1
ATOM 1393 N N . SER A 1 180 ? 35.009 -1.867 -20.926 1.00 36.66 180 SER A N 1
ATOM 1394 C CA . SER A 1 180 ? 36.265 -1.617 -21.679 1.00 36.66 180 SER A CA 1
ATOM 1395 C C . SER A 1 180 ? 36.830 -0.196 -21.776 1.00 36.66 180 SER A C 1
ATOM 1397 O O . SER A 1 180 ? 36.265 0.653 -22.496 1.00 36.66 180 SER A O 1
#

Sequence (180 aa):
TNRKSSHCRSRYSTEFPTSNIGKAGKMEPLAELEVGDSKFLGFCFAIQNLKEASEHRAKLQSQHPKAAHVPVIWRLSKGPESSHGFDEDGEPPNSVGPGILRLIQEQQQQQSPTGGVAVVIVRYFESQLLGVTCGRLPQCYEGIARLSLHRFFTNSGTPLEWNIPTIHDHNIYGMAAGDS

InterPro domains:
  IPR001498 Impact, N-terminal [PF01205] (37-147)
  IPR020568 Ribosomal protein uS5 domain 2-type superfamily [SSF54211] (31-150)
  IPR036956 Impact, N-terminal domain superfamily [G3DSA:3.30.230.30] (23-155)

Radius of gyration: 17.17 Å; chains: 1; bounding box: 56×31×61 Å

Foldseek 3Di:
DDPDDPPQPQPWDLDAALALQDPPRHGGALTWGGGRQKIKGKAKDFDADPVVQVVVQVSVCVVCVQFPWKKKWKDWPDDDPDPTDIDGRPPDPPLAHPLLNVVLVVLCVVQVDPTMMMMIMGMHGDDDPPDVPPSCSSVRNNVNSNQNSVSNRVVDSGGDPDPPPCPDPVVVDDDDDDDD